Protein AF-A0ABD5AYR9-F1 (afdb_monomer)

pLDDT: mean 89.66, std 6.03, range [75.06, 97.75]

Sequence (84 aa):
VIGNPLGTDFKGSVSQGIVSGLNRHVPVDIDKNDNYDALMKAFQIDAPVNPGNSGGAVVDRDGRLIGIVSLKIDMHNVEGMAFA

Structure (mmCIF, N/CA/C/O backbone):
data_AF-A0ABD5AYR9-F1
#
_entry.id   AF-A0ABD5AYR9-F1
#
loop_
_atom_site.group_PDB
_atom_site.id
_atom_site.type_symbol
_atom_site.label_atom_id
_atom_site.label_alt_id
_atom_site.label_comp_id
_atom_site.label_asym_id
_atom_site.label_entity_id
_atom_site.label_seq_id
_atom_site.pdbx_PDB_ins_code
_atom_site.Cartn_x
_atom_site.Cartn_y
_atom_site.Cartn_z
_atom_site.occupancy
_atom_site.B_iso_or_equiv
_atom_site.auth_seq_id
_atom_site.auth_comp_id
_atom_site.auth_asym_id
_atom_site.auth_atom_id
_atom_site.pdbx_PDB_model_num
ATOM 1 N N . VAL A 1 1 ? -6.244 0.906 5.142 1.00 90.75 1 VAL A N 1
ATOM 2 C CA . VAL A 1 1 ? -4.799 0.638 5.300 1.00 90.75 1 VAL A CA 1
ATOM 3 C C . VAL A 1 1 ? -4.386 1.052 6.694 1.00 90.75 1 VAL A C 1
ATOM 5 O O . VAL A 1 1 ? -4.801 2.117 7.137 1.00 90.75 1 VAL A O 1
ATOM 8 N N . ILE A 1 2 ? -3.611 0.220 7.380 1.00 91.38 2 ILE A N 1
ATOM 9 C CA . ILE A 1 2 ? -3.115 0.483 8.734 1.00 91.38 2 ILE A CA 1
ATOM 10 C C . ILE A 1 2 ? -1.588 0.430 8.700 1.00 91.38 2 ILE A C 1
ATOM 12 O O . ILE A 1 2 ? -1.027 -0.540 8.192 1.00 91.38 2 ILE A O 1
ATOM 16 N N . GLY A 1 3 ? -0.915 1.449 9.235 1.00 89.00 3 GLY A N 1
ATOM 17 C CA . GLY A 1 3 ? 0.547 1.491 9.280 1.00 89.00 3 GLY A CA 1
ATOM 18 C C . GLY A 1 3 ? 1.104 2.663 10.083 1.00 89.00 3 GLY A C 1
ATOM 19 O O . GLY A 1 3 ? 0.369 3.365 10.775 1.00 89.00 3 GLY A O 1
ATOM 20 N N . ASN A 1 4 ? 2.415 2.877 9.971 1.00 87.94 4 ASN A N 1
ATOM 21 C CA . ASN A 1 4 ? 3.150 3.896 10.722 1.00 87.94 4 ASN A CA 1
ATOM 22 C C . ASN A 1 4 ? 3.842 4.861 9.743 1.00 87.94 4 ASN A C 1
ATOM 24 O O . ASN A 1 4 ? 5.065 4.799 9.585 1.00 87.94 4 ASN A O 1
ATOM 28 N N . PRO A 1 5 ? 3.081 5.701 9.013 1.00 81.50 5 PRO A N 1
ATOM 29 C CA . PRO A 1 5 ? 3.670 6.657 8.086 1.00 81.50 5 PRO A CA 1
ATOM 30 C C . PRO A 1 5 ? 4.663 7.563 8.823 1.00 81.50 5 PRO A C 1
ATOM 32 O O . PRO A 1 5 ? 4.413 7.963 9.950 1.00 81.50 5 PRO A O 1
ATOM 35 N N . LEU A 1 6 ? 5.803 7.873 8.210 1.00 80.25 6 LEU A N 1
ATOM 36 C CA . LEU A 1 6 ? 6.835 8.744 8.793 1.00 80.25 6 LEU A CA 1
ATOM 37 C C . LEU A 1 6 ? 7.329 8.316 10.200 1.00 80.25 6 LEU A C 1
ATOM 39 O O . LEU A 1 6 ? 7.877 9.129 10.938 1.00 80.25 6 LEU A O 1
ATOM 43 N N . GLY A 1 7 ? 7.183 7.036 10.572 1.00 81.81 7 GLY A N 1
ATOM 44 C CA . GLY A 1 7 ? 7.770 6.464 11.787 1.00 81.81 7 GLY A CA 1
ATOM 45 C C . GLY A 1 7 ? 6.861 6.491 13.022 1.00 81.81 7 GLY A C 1
ATOM 46 O O . GLY A 1 7 ? 5.650 6.287 12.940 1.00 81.81 7 GLY A O 1
ATOM 47 N N . THR A 1 8 ? 7.465 6.651 14.204 1.00 82.81 8 THR A N 1
ATOM 48 C CA . THR A 1 8 ? 6.779 6.510 15.503 1.00 82.81 8 THR A CA 1
ATOM 49 C C . THR A 1 8 ? 5.762 7.605 15.785 1.00 82.81 8 THR A C 1
ATOM 51 O O . THR A 1 8 ? 4.799 7.350 16.510 1.00 82.81 8 THR A O 1
ATOM 54 N N . ASP A 1 9 ? 5.959 8.788 15.210 1.00 85.38 9 ASP A N 1
ATOM 55 C CA . ASP A 1 9 ? 5.156 9.980 15.497 1.00 85.38 9 ASP A CA 1
ATOM 56 C C . ASP A 1 9 ? 3.734 9.867 14.943 1.00 85.38 9 ASP A C 1
ATOM 58 O O . ASP A 1 9 ? 2.794 10.399 15.529 1.00 85.38 9 ASP A O 1
ATOM 62 N N . PHE A 1 10 ? 3.554 9.088 13.872 1.00 81.88 10 PHE A N 1
ATOM 63 C CA . PHE A 1 10 ? 2.245 8.795 13.286 1.00 81.88 10 PHE A CA 1
ATOM 64 C C . PHE A 1 10 ? 1.927 7.297 13.318 1.00 81.88 10 PHE A C 1
ATOM 66 O O . PHE A 1 10 ? 1.223 6.771 12.449 1.00 81.88 10 PHE A O 1
ATOM 73 N N . LYS A 1 11 ? 2.443 6.579 14.322 1.00 86.75 11 LYS A N 1
ATOM 74 C CA . LYS A 1 11 ? 2.146 5.153 14.496 1.00 86.75 11 LYS A CA 1
ATOM 75 C C . LYS A 1 11 ? 0.640 4.896 14.633 1.00 86.75 11 LYS A C 1
ATOM 77 O O . LYS A 1 11 ? -0.076 5.673 15.259 1.00 86.75 11 LYS A O 1
ATOM 82 N N . GLY A 1 12 ? 0.169 3.771 14.100 1.00 85.75 12 GLY A N 1
ATOM 83 C CA . GLY A 1 12 ? -1.241 3.381 14.166 1.00 85.75 12 GLY A CA 1
ATOM 84 C C . GLY A 1 12 ? -2.162 4.243 13.299 1.00 85.75 12 GLY A C 1
ATOM 85 O O . GLY A 1 12 ? -3.357 4.325 13.574 1.00 85.75 12 GLY A O 1
ATOM 86 N N . SER A 1 13 ? -1.625 4.887 12.261 1.00 91.38 13 SER A N 1
ATOM 87 C CA . SER A 1 13 ? -2.432 5.653 11.315 1.00 91.38 13 SER A CA 1
ATOM 88 C C . SER A 1 13 ? -3.315 4.733 10.483 1.00 91.38 13 SER A C 1
ATOM 90 O O . SER A 1 13 ? -2.876 3.691 9.986 1.00 91.38 13 SER A O 1
ATOM 92 N N . VAL A 1 14 ? -4.554 5.175 10.278 1.00 92.56 14 VAL A N 1
ATOM 93 C CA . VAL A 1 14 ? -5.526 4.515 9.410 1.00 92.56 14 VAL A CA 1
ATOM 94 C C . VAL A 1 14 ? -5.832 5.431 8.233 1.00 92.56 14 VAL A C 1
ATOM 96 O O . VAL A 1 14 ? -6.248 6.571 8.423 1.00 92.56 14 VAL A O 1
ATOM 99 N N . SER A 1 15 ? -5.658 4.925 7.015 1.00 91.62 15 SER A N 1
ATOM 100 C CA . SER A 1 15 ? -6.157 5.568 5.799 1.00 91.62 15 SER A CA 1
ATOM 101 C C . SER A 1 15 ? -7.226 4.698 5.143 1.00 91.62 15 SER A C 1
ATOM 103 O O . SER A 1 15 ? -7.139 3.466 5.156 1.00 91.62 15 SER A O 1
ATOM 105 N N . GLN A 1 16 ? -8.263 5.326 4.590 1.00 94.25 16 GLN A N 1
ATOM 106 C CA . GLN A 1 16 ? -9.335 4.633 3.875 1.00 94.25 16 GLN A CA 1
ATOM 107 C C . GLN A 1 16 ? -9.306 4.977 2.390 1.00 94.25 16 GLN A C 1
ATOM 109 O O . GLN A 1 16 ? -8.792 6.020 1.997 1.00 94.25 16 GLN A O 1
ATOM 114 N N . GLY A 1 17 ? -9.915 4.103 1.602 1.00 94.50 17 GLY A N 1
ATOM 115 C CA . GLY A 1 17 ? -10.105 4.253 0.170 1.00 94.50 17 GLY A CA 1
ATOM 116 C C . GLY A 1 17 ? -10.963 3.106 -0.349 1.00 94.50 17 GLY A C 1
ATOM 117 O O . GLY A 1 17 ? -11.591 2.382 0.432 1.00 94.50 17 GLY A O 1
ATOM 118 N N . ILE A 1 18 ? -10.961 2.923 -1.657 1.00 96.31 18 ILE A N 1
ATOM 119 C CA . ILE A 1 18 ? -11.607 1.815 -2.352 1.00 96.31 18 ILE A CA 1
ATOM 120 C C . ILE A 1 18 ? -10.571 0.956 -3.076 1.00 96.31 18 ILE A C 1
ATOM 122 O O . ILE A 1 18 ? -9.428 1.358 -3.290 1.00 96.31 18 ILE A O 1
ATOM 126 N N . VAL A 1 19 ? -10.989 -0.243 -3.480 1.00 96.81 19 VAL A N 1
ATOM 127 C CA . VAL A 1 19 ? -10.259 -1.012 -4.490 1.00 96.81 19 VAL A CA 1
ATOM 128 C C . VAL A 1 19 ? -10.597 -0.417 -5.853 1.00 96.81 19 VAL A C 1
ATOM 130 O O . VAL A 1 19 ? -11.703 -0.597 -6.360 1.00 96.81 19 VAL A O 1
ATOM 133 N N . SER A 1 20 ? -9.644 0.300 -6.439 1.00 96.62 20 SER A N 1
ATOM 134 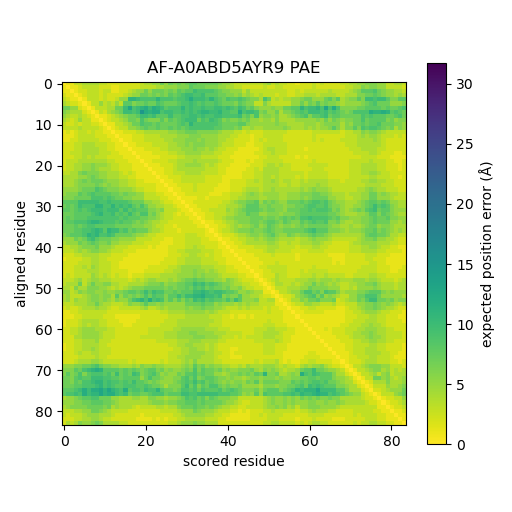C CA . SER A 1 20 ? -9.806 1.008 -7.715 1.00 96.62 20 SER A CA 1
ATOM 135 C C . SER A 1 20 ? -9.604 0.092 -8.925 1.00 96.62 20 SER A C 1
ATOM 137 O O . SER A 1 20 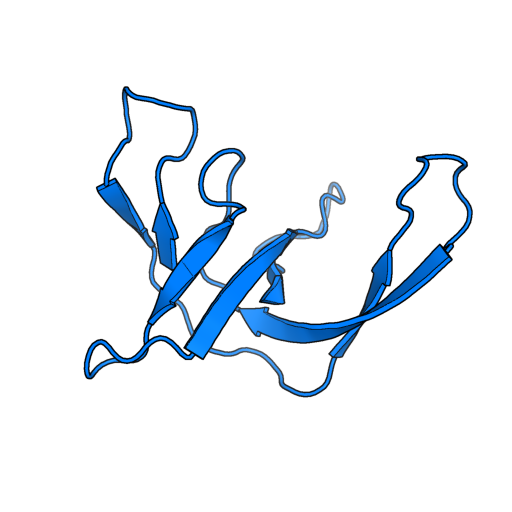? -9.968 0.437 -10.048 1.00 96.62 20 SER A O 1
ATOM 139 N N . GLY A 1 21 ? -9.011 -1.087 -8.730 1.00 96.75 21 GLY A N 1
ATOM 140 C CA . GLY A 1 21 ? -8.834 -2.067 -9.795 1.00 96.75 21 GLY A CA 1
ATOM 141 C C . GLY A 1 21 ? -8.246 -3.382 -9.306 1.00 96.75 21 GLY A C 1
ATOM 142 O O . GLY A 1 21 ? -7.466 -3.415 -8.362 1.00 96.75 21 GLY A O 1
ATOM 143 N N . LEU A 1 22 ? -8.596 -4.472 -9.981 1.00 96.50 22 LEU A N 1
ATOM 144 C CA . LEU A 1 22 ? -8.097 -5.818 -9.689 1.00 96.50 22 LEU A CA 1
ATOM 145 C C . LEU A 1 22 ? -7.125 -6.285 -10.779 1.00 96.50 22 LEU A C 1
ATOM 147 O O . LEU A 1 22 ? -7.120 -5.742 -11.884 1.00 96.50 22 LEU A O 1
ATOM 151 N N . ASN A 1 23 ? -6.348 -7.332 -10.480 1.00 95.44 23 ASN A N 1
ATOM 152 C CA . ASN A 1 23 ? -5.481 -8.036 -11.436 1.00 95.44 23 ASN A CA 1
ATOM 153 C C . ASN A 1 23 ? -4.493 -7.123 -12.185 1.00 95.44 23 ASN 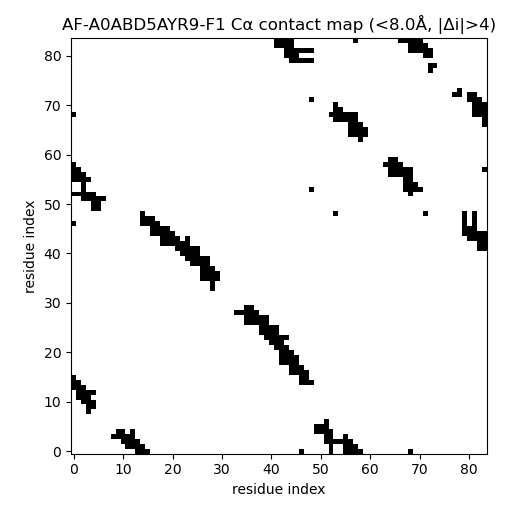A C 1
ATOM 155 O O . ASN A 1 23 ? -4.267 -7.283 -13.387 1.00 95.44 23 ASN A O 1
ATOM 159 N N . ARG A 1 24 ? -3.900 -6.158 -11.481 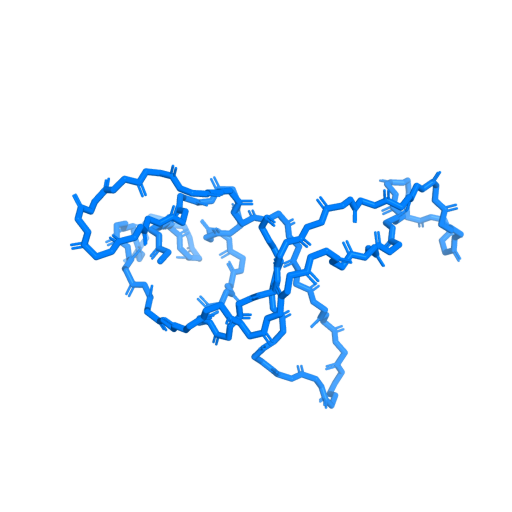1.00 94.81 24 ARG A N 1
ATOM 160 C CA . ARG A 1 24 ? -2.835 -5.322 -12.033 1.00 94.81 24 ARG A CA 1
ATOM 161 C C . ARG A 1 24 ? -1.529 -6.105 -12.044 1.00 94.81 24 ARG A C 1
ATOM 163 O O . ARG A 1 24 ? -1.244 -6.841 -11.106 1.00 94.81 24 ARG A O 1
ATOM 170 N N . HIS A 1 25 ? -0.762 -5.932 -13.114 1.00 92.94 25 HIS A N 1
ATOM 171 C CA . HIS A 1 25 ? 0.607 -6.420 -13.223 1.00 92.94 25 HIS A CA 1
ATOM 172 C C . HIS A 1 25 ? 1.504 -5.194 -13.155 1.00 92.94 25 HIS A C 1
ATOM 174 O O . HIS A 1 25 ? 1.528 -4.394 -14.089 1.00 92.94 25 HIS A O 1
ATOM 180 N N . VAL A 1 26 ? 2.145 -5.004 -12.008 1.00 90.81 26 VAL A N 1
ATOM 181 C CA . VAL A 1 26 ? 2.977 -3.836 -11.736 1.00 90.81 26 VAL A CA 1
ATOM 182 C C . VAL A 1 26 ? 4.429 -4.240 -11.963 1.00 90.81 26 VAL A C 1
ATOM 184 O O . VAL A 1 26 ? 4.893 -5.168 -11.296 1.00 90.81 26 VAL A O 1
ATOM 187 N N . PRO A 1 27 ? 5.137 -3.605 -12.909 1.00 89.88 27 PRO A N 1
ATOM 188 C CA . PRO A 1 27 ? 6.549 -3.873 -13.093 1.00 89.88 27 PRO A CA 1
ATOM 189 C C . PRO A 1 27 ? 7.331 -3.345 -11.888 1.00 89.88 27 PRO A C 1
ATOM 191 O O . PRO A 1 27 ? 7.090 -2.229 -11.423 1.00 89.88 27 PRO A O 1
ATOM 194 N N . VAL A 1 28 ? 8.228 -4.172 -11.361 1.00 88.62 28 VAL A N 1
ATOM 195 C CA . VAL A 1 28 ? 9.077 -3.841 -10.217 1.00 88.62 28 VAL A CA 1
ATOM 196 C C . VAL A 1 28 ? 10.538 -3.984 -10.606 1.00 88.62 28 VAL A C 1
ATOM 198 O O . VAL A 1 28 ? 10.931 -4.964 -11.237 1.00 88.62 28 VAL A O 1
ATOM 201 N N . ASP A 1 29 ? 11.309 -2.976 -10.227 1.00 89.56 29 ASP A N 1
ATOM 202 C CA . ASP A 1 29 ? 12.764 -2.957 -10.285 1.00 89.56 29 ASP A CA 1
ATOM 203 C C . ASP A 1 29 ? 13.260 -3.118 -8.839 1.00 89.56 29 ASP A C 1
ATOM 205 O O . ASP A 1 29 ? 13.015 -2.266 -7.975 1.00 89.56 29 ASP A O 1
ATOM 209 N N . ILE A 1 30 ? 13.820 -4.288 -8.547 1.00 86.06 30 ILE A N 1
ATOM 210 C CA . ILE A 1 30 ? 14.229 -4.717 -7.211 1.00 86.06 30 ILE A CA 1
ATOM 211 C C . ILE A 1 30 ? 15.643 -4.211 -6.921 1.00 86.06 30 ILE A C 1
ATOM 213 O O . ILE A 1 30 ? 15.920 -3.801 -5.788 1.00 86.06 30 ILE A O 1
ATOM 217 N N . ASP A 1 31 ? 16.529 -4.241 -7.918 1.00 90.75 31 ASP A N 1
ATOM 218 C CA . ASP A 1 31 ? 17.938 -3.867 -7.770 1.00 90.75 31 ASP A CA 1
ATOM 219 C C . ASP A 1 31 ? 18.231 -2.386 -8.088 1.00 90.75 31 ASP A C 1
ATOM 221 O O . ASP A 1 31 ? 19.320 -1.896 -7.777 1.00 90.75 31 ASP A O 1
ATOM 225 N N . LYS A 1 32 ? 17.222 -1.653 -8.573 1.00 87.06 32 LYS A N 1
ATOM 226 C CA . LYS A 1 32 ? 17.241 -0.225 -8.918 1.00 87.06 32 LYS A CA 1
ATOM 227 C C . LYS A 1 32 ? 18.200 0.097 -10.061 1.00 87.06 32 LYS A C 1
ATOM 229 O O . LYS A 1 32 ? 18.878 1.127 -10.019 1.00 87.06 32 LYS A O 1
ATOM 234 N N . ASN A 1 33 ? 18.289 -0.789 -11.049 1.00 93.00 33 ASN A N 1
ATOM 235 C CA . ASN A 1 33 ? 19.135 -0.615 -12.229 1.00 93.00 33 ASN A CA 1
ATOM 236 C C . ASN A 1 33 ? 18.410 0.038 -13.432 1.00 93.00 33 ASN A C 1
ATOM 238 O O . ASN A 1 33 ? 18.970 0.065 -14.531 1.00 93.00 33 ASN A O 1
ATOM 242 N N . ASP A 1 34 ? 17.192 0.554 -13.225 1.00 88.69 34 ASP A N 1
ATOM 243 C CA . ASP A 1 34 ? 16.276 1.105 -14.234 1.00 88.69 34 ASP A CA 1
ATOM 244 C C . ASP A 1 34 ? 15.744 0.068 -15.249 1.00 88.69 34 ASP A C 1
ATOM 246 O O . ASP A 1 34 ? 15.161 0.429 -16.276 1.00 88.69 34 ASP A O 1
ATOM 250 N N . ASN A 1 35 ? 15.878 -1.230 -14.962 1.00 91.25 35 ASN A N 1
ATOM 251 C CA . ASN A 1 35 ? 15.246 -2.316 -15.707 1.00 91.25 35 ASN A CA 1
ATOM 252 C C . ASN A 1 35 ? 14.309 -3.114 -14.800 1.00 91.25 35 ASN A C 1
ATOM 254 O O . ASN A 1 35 ? 14.574 -3.357 -13.630 1.00 91.25 35 ASN A O 1
ATOM 258 N N . TYR A 1 36 ? 13.188 -3.556 -15.361 1.00 90.69 36 TYR A N 1
ATOM 259 C CA . TYR A 1 36 ? 12.209 -4.324 -14.602 1.00 90.69 36 TYR A CA 1
ATOM 260 C C . TYR A 1 36 ? 12.635 -5.783 -14.434 1.00 90.69 36 TYR A C 1
ATOM 262 O O . TYR A 1 36 ? 12.834 -6.491 -15.422 1.00 90.69 36 TYR A O 1
ATOM 270 N N . ASP A 1 37 ? 12.664 -6.246 -13.186 1.00 92.25 37 ASP A N 1
ATOM 271 C CA . ASP A 1 37 ? 13.004 -7.626 -12.828 1.00 92.25 37 ASP A CA 1
ATOM 272 C C . ASP A 1 37 ? 11.789 -8.554 -12.860 1.00 92.25 37 ASP A C 1
ATOM 274 O O . ASP A 1 37 ?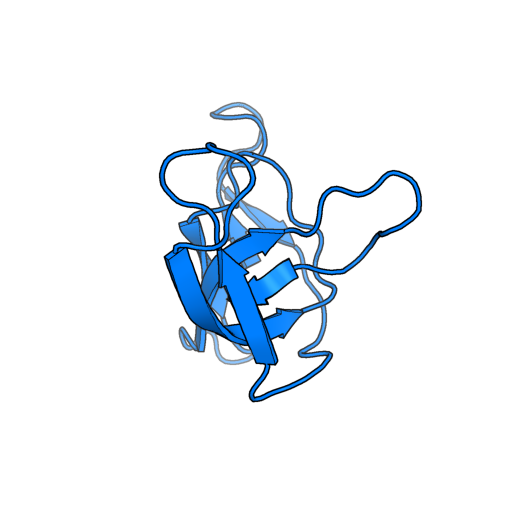 11.885 -9.732 -13.209 1.00 92.25 37 ASP A O 1
ATOM 278 N N . ALA A 1 38 ? 10.625 -8.042 -12.452 1.00 90.94 38 ALA A N 1
ATOM 279 C CA . ALA A 1 38 ? 9.428 -8.856 -12.293 1.00 90.94 38 ALA A CA 1
ATOM 280 C C . ALA A 1 38 ? 8.133 -8.073 -12.531 1.00 90.94 38 ALA A C 1
ATOM 282 O O . ALA A 1 38 ? 8.080 -6.847 -12.457 1.00 90.94 38 ALA A O 1
ATOM 283 N N . LEU A 1 39 ? 7.055 -8.822 -12.775 1.00 91.88 39 LEU A N 1
ATOM 284 C CA . LEU A 1 39 ? 5.685 -8.317 -12.787 1.00 91.88 39 LEU A CA 1
ATOM 285 C C . LEU A 1 39 ? 4.965 -8.819 -11.538 1.00 91.88 39 LEU A C 1
ATOM 287 O O . LEU A 1 39 ? 4.624 -9.998 -11.430 1.00 91.88 39 LEU A O 1
ATOM 291 N N . MET A 1 40 ? 4.710 -7.917 -10.596 1.00 90.62 40 MET A N 1
ATOM 292 C CA . MET A 1 40 ? 3.958 -8.229 -9.390 1.00 90.62 40 MET A CA 1
ATOM 293 C C . MET A 1 40 ? 2.458 -8.188 -9.685 1.00 90.62 40 MET A C 1
ATOM 295 O O . MET A 1 40 ? 1.939 -7.185 -10.180 1.00 90.62 40 MET A O 1
ATOM 299 N N . LYS A 1 41 ? 1.744 -9.271 -9.361 1.00 94.06 41 LYS A N 1
ATOM 300 C CA . LYS A 1 41 ? 0.279 -9.284 -9.395 1.00 94.06 41 LYS A CA 1
ATOM 301 C C . LYS A 1 41 ? -0.259 -8.609 -8.136 1.00 94.06 41 LYS A C 1
ATOM 303 O O . LYS A 1 41 ? 0.055 -9.048 -7.036 1.00 94.06 41 LYS A O 1
ATOM 308 N N . ALA A 1 42 ? -1.084 -7.586 -8.313 1.00 95.38 42 ALA A N 1
ATOM 309 C CA . ALA A 1 42 ? -1.615 -6.775 -7.224 1.00 95.38 42 ALA A CA 1
ATOM 310 C C . ALA A 1 42 ? -3.039 -6.283 -7.521 1.00 95.38 42 ALA A C 1
ATOM 312 O O . ALA A 1 42 ? -3.529 -6.349 -8.658 1.00 95.38 42 ALA A O 1
ATOM 313 N N . PHE A 1 43 ? -3.706 -5.746 -6.505 1.00 96.25 43 PHE A N 1
ATOM 314 C CA . PHE A 1 43 ? -4.868 -4.880 -6.681 1.00 96.25 43 PHE A CA 1
ATOM 315 C C . PHE A 1 43 ? -4.495 -3.428 -6.379 1.00 96.25 43 PHE A C 1
ATOM 317 O O . PHE A 1 43 ? -3.593 -3.142 -5.598 1.00 96.25 43 PHE A O 1
ATOM 324 N N . GLN A 1 44 ? -5.175 -2.501 -7.045 1.00 96.06 44 GLN A N 1
ATOM 325 C CA . GLN A 1 44 ? -4.978 -1.068 -6.881 1.00 96.06 44 GLN A CA 1
ATOM 326 C C . GLN A 1 44 ? -5.939 -0.527 -5.823 1.00 96.06 44 GLN A C 1
ATOM 328 O O . GLN A 1 44 ? -7.123 -0.871 -5.825 1.00 96.06 44 GLN A O 1
ATOM 333 N N . ILE A 1 45 ? -5.443 0.384 -4.992 1.00 95.38 45 ILE A N 1
ATOM 334 C CA . ILE A 1 45 ? -6.227 1.191 -4.059 1.00 95.38 45 ILE A CA 1
ATOM 335 C C . ILE A 1 45 ? -5.919 2.677 -4.250 1.00 95.38 45 ILE A C 1
ATOM 337 O O . ILE A 1 45 ? -4.823 3.037 -4.684 1.00 95.38 45 ILE A O 1
ATOM 341 N N . ASP A 1 46 ? -6.873 3.530 -3.886 1.00 94.25 46 ASP A N 1
ATOM 342 C CA . ASP A 1 46 ? -6.701 4.990 -3.837 1.00 94.25 46 ASP A CA 1
ATOM 343 C C . ASP A 1 46 ? -6.467 5.534 -2.420 1.00 94.25 46 ASP A C 1
ATOM 345 O O . ASP A 1 46 ? -6.296 6.739 -2.228 1.00 94.25 46 ASP A O 1
ATOM 349 N N . ALA A 1 47 ? -6.426 4.647 -1.420 1.00 92.25 47 ALA A N 1
ATOM 350 C CA . ALA A 1 47 ? -6.139 5.032 -0.049 1.00 92.25 47 ALA A CA 1
ATOM 351 C C . ALA A 1 47 ? -4.764 5.725 0.034 1.00 92.25 47 ALA A C 1
ATOM 353 O O . ALA A 1 47 ? -3.801 5.231 -0.559 1.00 92.25 47 ALA A O 1
ATOM 354 N N . PRO A 1 48 ? -4.629 6.816 0.810 1.00 89.69 48 PRO A N 1
ATOM 355 C CA . PRO A 1 48 ? -3.343 7.472 1.013 1.00 89.69 48 PRO A CA 1
ATOM 356 C C . PRO A 1 48 ? -2.254 6.505 1.508 1.00 89.69 48 PRO A C 1
ATOM 358 O O . PRO A 1 48 ? -2.378 5.898 2.581 1.00 89.69 48 PRO A O 1
ATOM 361 N N . VAL A 1 49 ? -1.175 6.393 0.727 1.00 85.50 49 VAL A N 1
ATOM 362 C CA . VAL A 1 49 ? 0.022 5.590 1.015 1.00 85.50 49 VAL A CA 1
ATOM 363 C C . VAL A 1 49 ? 1.250 6.494 1.022 1.00 85.50 49 VAL A C 1
ATOM 365 O O . VAL A 1 49 ? 1.510 7.223 0.067 1.00 85.50 49 VAL A O 1
ATOM 368 N N . ASN A 1 50 ? 1.994 6.435 2.121 1.00 82.06 50 ASN A N 1
ATOM 369 C CA . ASN A 1 50 ? 3.175 7.235 2.414 1.00 82.06 50 ASN A CA 1
ATOM 370 C C . ASN A 1 50 ? 4.279 6.320 2.970 1.00 82.06 50 ASN A C 1
ATOM 372 O O . ASN A 1 50 ? 3.969 5.280 3.559 1.00 82.06 50 ASN A O 1
ATOM 376 N N . PRO A 1 51 ? 5.565 6.695 2.859 1.00 78.88 51 PRO A N 1
ATOM 377 C CA . PRO A 1 51 ? 6.647 5.938 3.482 1.00 78.88 51 PRO A CA 1
ATOM 378 C C . PRO A 1 51 ? 6.328 5.598 4.947 1.00 78.88 51 PRO A C 1
ATOM 380 O O . PRO A 1 51 ? 6.001 6.486 5.732 1.00 78.88 51 PRO A O 1
ATOM 383 N N . GLY A 1 52 ? 6.374 4.309 5.298 1.00 76.06 52 GLY A N 1
ATOM 384 C CA . GLY A 1 52 ? 6.047 3.792 6.635 1.00 76.06 52 GLY A CA 1
ATOM 385 C C . GLY A 1 52 ? 4.660 3.148 6.787 1.00 76.06 52 GLY A C 1
ATOM 386 O O . GLY A 1 52 ? 4.463 2.358 7.710 1.00 76.06 52 GLY A O 1
ATOM 387 N N . ASN A 1 53 ? 3.707 3.405 5.880 1.00 81.75 53 ASN A N 1
ATOM 388 C CA . ASN A 1 53 ? 2.527 2.535 5.744 1.00 81.75 53 ASN A CA 1
ATOM 389 C C . ASN A 1 53 ? 2.643 1.527 4.585 1.00 81.75 53 ASN A C 1
ATOM 391 O O . ASN A 1 53 ? 1.837 0.599 4.523 1.00 81.75 53 ASN A O 1
ATOM 395 N N . SER A 1 54 ? 3.683 1.632 3.746 1.00 78.00 54 SER A N 1
ATOM 396 C CA . SER A 1 54 ? 4.199 0.503 2.958 1.00 78.00 54 SER A CA 1
ATOM 397 C C . SER A 1 54 ? 4.611 -0.640 3.897 1.00 78.00 54 SER A C 1
ATOM 399 O O . SER A 1 54 ? 5.321 -0.416 4.875 1.00 78.00 54 SER A O 1
ATOM 401 N N . GLY A 1 55 ? 4.129 -1.850 3.627 1.00 84.56 55 GLY A N 1
ATOM 402 C CA . GLY A 1 55 ? 4.166 -3.021 4.510 1.00 84.56 55 GLY A CA 1
ATOM 403 C C . GLY A 1 55 ? 2.956 -3.134 5.448 1.00 84.56 55 GLY A C 1
ATOM 404 O O . GLY A 1 55 ? 2.818 -4.125 6.162 1.00 84.56 55 GLY A O 1
ATOM 405 N N . GLY A 1 56 ? 2.071 -2.134 5.456 1.00 90.31 56 GLY A N 1
ATOM 406 C CA . GLY A 1 56 ? 0.875 -2.084 6.288 1.00 90.31 56 GLY A CA 1
ATOM 407 C C . GLY A 1 56 ? -0.284 -2.933 5.763 1.00 90.31 56 GLY A C 1
ATOM 408 O O . GLY A 1 56 ? -0.416 -3.185 4.563 1.00 90.31 56 GLY A O 1
ATOM 409 N N . ALA A 1 57 ? -1.164 -3.344 6.676 1.00 94.38 57 ALA A N 1
ATOM 410 C CA . ALA A 1 57 ? -2.321 -4.175 6.364 1.00 94.38 57 ALA A CA 1
ATOM 411 C C . ALA A 1 57 ? -3.400 -3.395 5.597 1.00 94.38 57 ALA A C 1
ATOM 413 O O . ALA A 1 57 ? -3.799 -2.291 5.990 1.00 94.38 57 ALA A O 1
AT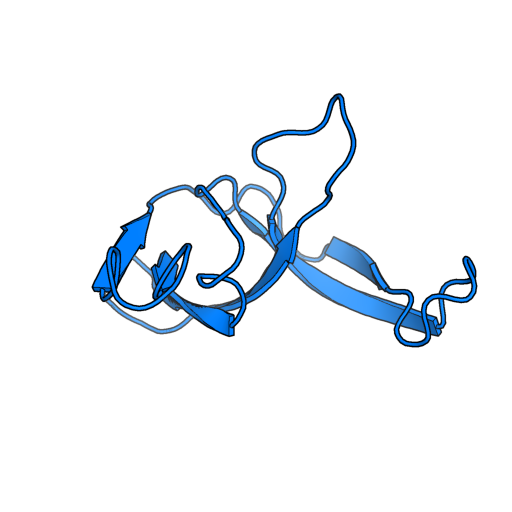OM 414 N N . VAL A 1 58 ? -3.941 -4.004 4.541 1.00 96.12 58 VAL A N 1
ATOM 415 C CA . VAL A 1 58 ? -5.200 -3.592 3.911 1.00 96.12 58 VAL A CA 1
ATOM 416 C C . VAL A 1 58 ? -6.301 -4.499 4.437 1.00 96.12 58 VAL A C 1
ATOM 418 O O . VAL A 1 58 ? -6.233 -5.714 4.265 1.00 96.12 58 VAL A O 1
ATOM 421 N N . VAL A 1 59 ? -7.309 -3.913 5.078 1.00 96.81 59 VAL A N 1
ATOM 422 C CA . VAL A 1 59 ? -8.441 -4.655 5.640 1.00 96.81 59 VAL A CA 1
ATOM 423 C C . VAL A 1 59 ? -9.750 -4.221 4.991 1.00 96.81 59 VAL A C 1
ATOM 425 O O . VAL A 1 59 ? -9.890 -3.053 4.616 1.00 96.81 59 VAL A O 1
ATOM 428 N N . ASP A 1 60 ? -10.688 -5.156 4.840 1.00 96.50 60 ASP A N 1
ATOM 429 C CA . ASP A 1 60 ? -12.055 -4.856 4.413 1.00 96.50 60 ASP A CA 1
ATOM 430 C C . ASP A 1 60 ? -12.885 -4.227 5.554 1.00 96.50 60 ASP A C 1
ATOM 432 O O . ASP A 1 60 ? -12.402 -4.007 6.668 1.00 96.50 60 ASP A O 1
ATOM 436 N N . ARG A 1 61 ? -14.156 -3.912 5.274 1.00 95.62 61 ARG A N 1
ATOM 437 C CA . ARG A 1 61 ? -15.073 -3.289 6.248 1.00 95.62 61 ARG A CA 1
ATOM 438 C C . ARG A 1 61 ? -15.401 -4.178 7.450 1.00 95.62 61 ARG A C 1
ATOM 440 O O . ARG A 1 61 ? -15.812 -3.649 8.477 1.00 95.62 61 ARG A O 1
ATOM 447 N N . ASP A 1 62 ? -15.192 -5.483 7.327 1.00 97.56 62 ASP A N 1
ATOM 448 C CA . ASP A 1 62 ? -15.395 -6.458 8.396 1.00 97.56 62 ASP A CA 1
ATOM 449 C C . ASP A 1 62 ? -14.086 -6.739 9.162 1.00 97.56 62 ASP A C 1
ATOM 451 O O . ASP A 1 62 ? -14.040 -7.614 10.027 1.00 97.56 62 ASP A O 1
ATOM 455 N N . GLY A 1 63 ? -13.007 -6.012 8.847 1.00 95.38 63 GLY A N 1
ATOM 456 C CA . GLY A 1 63 ? -11.700 -6.157 9.480 1.00 95.38 63 GLY A CA 1
ATOM 457 C C . GLY A 1 63 ? -10.887 -7.349 8.975 1.00 95.38 63 GLY A C 1
ATOM 458 O O . GLY A 1 63 ? -9.892 -7.710 9.606 1.00 95.38 63 GLY A O 1
ATOM 459 N N . ARG A 1 64 ? -11.265 -7.974 7.853 1.00 97.75 64 ARG A N 1
ATOM 460 C CA . ARG A 1 64 ? -10.497 -9.089 7.279 1.00 97.75 64 ARG A CA 1
ATOM 461 C C . ARG A 1 64 ? -9.312 -8.561 6.489 1.00 97.75 64 ARG A C 1
ATOM 463 O O . ARG A 1 64 ? -9.460 -7.637 5.695 1.00 97.75 64 ARG A O 1
ATOM 470 N N . LEU A 1 65 ? -8.144 -9.175 6.672 1.00 96.69 65 LEU A N 1
ATOM 471 C CA . LEU A 1 65 ? -6.950 -8.874 5.884 1.00 96.69 65 LEU A CA 1
ATOM 472 C C . LEU A 1 65 ? -7.161 -9.298 4.425 1.00 96.69 65 LEU A C 1
ATOM 474 O O . LEU A 1 65 ? -7.401 -10.473 4.157 1.00 96.69 65 LEU A O 1
ATOM 478 N N . ILE A 1 66 ? -7.038 -8.348 3.499 1.00 96.50 66 ILE A N 1
ATOM 479 C CA . ILE A 1 66 ? -7.202 -8.577 2.054 1.00 96.50 66 ILE A CA 1
ATOM 480 C C . ILE A 1 66 ? -5.928 -8.310 1.243 1.00 96.50 66 ILE A C 1
ATOM 482 O O . ILE A 1 66 ? -5.882 -8.652 0.068 1.00 96.50 66 ILE A O 1
ATOM 486 N N . GLY A 1 67 ? -4.893 -7.724 1.849 1.00 94.88 67 GLY A N 1
ATOM 487 C CA . GLY A 1 67 ? -3.608 -7.489 1.192 1.00 94.88 67 GLY A CA 1
ATOM 488 C C . GLY A 1 67 ? -2.609 -6.754 2.079 1.00 94.88 67 GLY A C 1
ATOM 489 O O . GLY A 1 67 ? -2.937 -6.341 3.196 1.00 94.88 67 GLY A O 1
ATOM 490 N N . ILE A 1 68 ? -1.395 -6.576 1.562 1.00 94.38 68 ILE A N 1
ATOM 491 C CA . ILE A 1 68 ? -0.310 -5.832 2.210 1.00 94.38 68 ILE A CA 1
ATOM 492 C C . ILE A 1 68 ? 0.152 -4.760 1.234 1.00 94.38 68 ILE A C 1
ATOM 494 O O . ILE A 1 68 ? 0.573 -5.082 0.129 1.00 94.38 68 ILE A O 1
ATOM 498 N N . VAL A 1 69 ? 0.093 -3.489 1.633 1.00 92.12 69 VAL A N 1
ATOM 499 C CA . VAL A 1 69 ? 0.538 -2.393 0.762 1.00 92.12 69 VAL A CA 1
ATOM 500 C C . VAL A 1 69 ? 2.011 -2.586 0.439 1.00 92.12 69 VAL A C 1
ATOM 502 O O . VAL A 1 69 ? 2.838 -2.563 1.343 1.00 92.12 69 VAL A O 1
ATOM 505 N N . SER A 1 70 ? 2.351 -2.754 -0.834 1.00 86.50 70 SER A N 1
ATOM 506 C CA . SER A 1 70 ? 3.723 -3.065 -1.243 1.00 86.50 70 SER A CA 1
ATOM 507 C C . SER A 1 70 ? 4.330 -1.982 -2.123 1.00 86.50 70 SER A C 1
ATOM 509 O O . SER A 1 70 ? 5.538 -1.769 -2.069 1.00 86.50 70 SER A O 1
ATOM 511 N N . LEU A 1 71 ? 3.518 -1.300 -2.937 1.00 83.12 71 LEU A N 1
ATOM 512 C CA . LEU A 1 71 ? 4.014 -0.391 -3.969 1.00 83.12 71 LEU A CA 1
ATOM 513 C C . LEU A 1 71 ? 3.171 0.886 -4.035 1.00 83.12 71 LEU A C 1
ATOM 515 O O . LEU A 1 71 ? 1.958 0.870 -3.820 1.00 83.12 71 LEU A O 1
ATOM 519 N N . LYS A 1 72 ? 3.819 1.987 -4.408 1.00 80.88 72 LYS A N 1
ATOM 520 C CA . LYS A 1 72 ? 3.197 3.249 -4.818 1.00 80.88 72 LYS A CA 1
ATOM 521 C C . LYS A 1 72 ? 3.879 3.692 -6.108 1.00 80.88 72 LYS A C 1
ATOM 523 O O . LYS A 1 72 ? 5.099 3.590 -6.206 1.00 80.88 72 LYS A O 1
ATOM 528 N N . ILE A 1 73 ? 3.111 4.193 -7.074 1.00 77.62 73 ILE A N 1
ATOM 529 C CA . ILE A 1 73 ? 3.708 4.901 -8.213 1.00 77.62 73 ILE A CA 1
ATOM 530 C C . ILE A 1 73 ? 4.034 6.318 -7.750 1.00 77.62 73 ILE A C 1
ATOM 532 O O . ILE A 1 73 ? 3.133 7.087 -7.419 1.00 77.62 73 ILE A O 1
ATOM 536 N N . ASP A 1 74 ? 5.323 6.639 -7.707 1.00 75.06 74 ASP A N 1
ATOM 537 C CA . ASP A 1 74 ? 5.835 7.941 -7.282 1.00 75.06 74 ASP A CA 1
ATOM 538 C C . ASP A 1 74 ? 6.317 8.735 -8.503 1.00 75.06 74 ASP A C 1
ATOM 540 O O . ASP A 1 74 ? 7.506 8.860 -8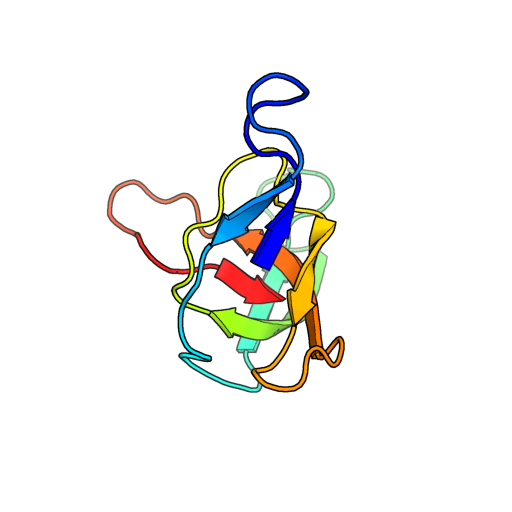.781 1.00 75.06 74 ASP A O 1
ATOM 544 N N . MET A 1 75 ? 5.360 9.206 -9.306 1.00 78.94 75 MET A N 1
ATOM 545 C CA . MET A 1 75 ? 5.617 10.093 -10.444 1.00 78.94 75 MET A CA 1
ATOM 546 C C . MET A 1 75 ? 4.993 11.455 -10.149 1.00 78.94 75 MET A C 1
ATOM 548 O O . MET A 1 75 ? 3.903 11.516 -9.593 1.00 78.94 75 MET A O 1
ATOM 552 N N . HIS A 1 76 ? 5.636 12.543 -10.584 1.00 76.06 76 HIS A N 1
ATOM 553 C CA . HIS A 1 76 ? 5.225 13.923 -10.262 1.00 76.06 76 HIS A CA 1
ATOM 554 C C . HIS A 1 76 ? 3.756 14.264 -10.584 1.00 76.06 76 HIS A C 1
ATOM 556 O O . HIS A 1 76 ? 3.204 15.173 -9.979 1.00 76.06 76 HIS A O 1
ATOM 562 N N . ASN A 1 77 ? 3.123 13.540 -11.511 1.00 83.62 77 ASN A N 1
ATOM 563 C CA . ASN A 1 77 ? 1.744 13.781 -11.949 1.00 83.62 77 ASN A CA 1
ATOM 564 C C . ASN A 1 77 ? 0.795 12.623 -11.595 1.00 83.62 77 ASN A C 1
ATOM 566 O O . ASN A 1 77 ? -0.269 12.487 -12.197 1.00 83.62 77 ASN A O 1
ATOM 570 N N . VAL A 1 78 ? 1.207 11.742 -10.684 1.00 82.31 78 VAL A N 1
ATOM 571 C CA . VAL A 1 78 ? 0.442 10.566 -10.276 1.00 82.31 78 VAL A CA 1
ATOM 572 C C . VAL A 1 78 ? 0.169 10.632 -8.783 1.00 82.31 78 VAL A C 1
ATOM 574 O O . VAL A 1 78 ? 1.081 10.594 -7.963 1.00 82.31 78 VAL A O 1
ATOM 577 N N . GLU A 1 79 ? -1.112 10.642 -8.434 1.00 85.44 79 GLU A N 1
ATOM 578 C CA . GLU A 1 79 ? -1.592 10.568 -7.058 1.00 85.44 79 GLU A CA 1
ATOM 579 C C . GLU A 1 79 ? -2.651 9.468 -6.931 1.00 85.44 79 GLU A C 1
ATOM 581 O O . GLU A 1 79 ? -3.246 9.038 -7.921 1.00 85.44 79 GLU A O 1
ATOM 586 N N . GLY A 1 80 ? -2.873 8.975 -5.710 1.00 87.19 80 GLY A N 1
ATOM 587 C CA . GLY A 1 80 ? -3.923 7.983 -5.443 1.00 87.19 80 GLY A CA 1
ATOM 588 C C . GLY A 1 80 ? -3.724 6.633 -6.147 1.00 87.19 80 GLY A C 1
ATOM 589 O O . GLY A 1 80 ? -4.692 5.913 -6.380 1.00 87.19 80 GLY A O 1
ATOM 590 N N . MET A 1 81 ? -2.488 6.279 -6.515 1.00 91.44 81 MET A N 1
ATOM 591 C CA . MET A 1 81 ? -2.160 4.972 -7.092 1.00 91.44 81 MET A CA 1
ATOM 592 C C . MET A 1 81 ? -1.198 4.199 -6.192 1.00 91.44 81 MET A C 1
ATOM 594 O O . MET A 1 81 ? 0.024 4.358 -6.267 1.00 91.44 81 MET A O 1
ATOM 598 N N . ALA A 1 82 ? -1.771 3.333 -5.360 1.00 92.38 82 ALA A N 1
ATOM 599 C CA . ALA A 1 82 ? -1.037 2.373 -4.549 1.00 92.38 82 ALA A CA 1
ATOM 600 C C . ALA A 1 82 ? -1.516 0.943 -4.815 1.00 92.38 82 ALA A C 1
ATOM 602 O O . ALA A 1 82 ? -2.618 0.728 -5.325 1.00 92.38 82 ALA A O 1
ATOM 603 N N . PHE A 1 83 ? -0.672 -0.031 -4.479 1.00 94.00 83 PHE A N 1
ATOM 604 C CA . PHE A 1 83 ? -0.894 -1.436 -4.802 1.00 94.00 83 PHE A CA 1
ATOM 605 C C . PHE A 1 83 ? -0.601 -2.342 -3.610 1.00 94.00 83 PHE A C 1
ATOM 607 O O . PHE A 1 83 ? 0.342 -2.102 -2.845 1.00 94.00 83 PHE A O 1
ATOM 614 N N . ALA A 1 84 ? -1.421 -3.383 -3.487 1.00 94.06 84 ALA A N 1
ATOM 615 C CA . ALA A 1 84 ? -1.373 -4.391 -2.437 1.00 94.06 84 ALA A CA 1
ATOM 616 C C . ALA A 1 84 ? -1.653 -5.802 -2.974 1.00 94.06 84 ALA A C 1
ATOM 618 O O . ALA A 1 84 ? -2.184 -5.919 -4.108 1.00 94.06 84 ALA A O 1
#

Secondary structure (DSSP, 8-state):
-EE-TTTGGGTTEE----EEEEEEEEEE-SS-SSS--EEEEEEEE-S---TTTTTPEEE-TTS-EEEE--EE---TT--S-EE-

Mean predicted aligned error: 4.2 Å

Solvent-accessib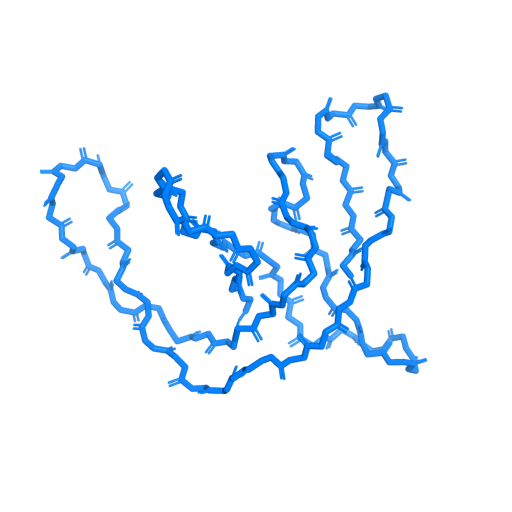le surface area (backbone atoms only — not comparable to full-atom values): 4854 Å² total; per-residue (Å²): 63,40,24,22,36,80,42,80,89,39,52,80,37,75,34,70,67,52,80,76,42,72,83,40,73,44,76,37,53,86,86,71,76,90,53,73,75,45,70,46,81,27,32,32,27,42,29,76,78,48,71,45,26,55,73,14,48,28,52,50,98,86,68,47,81,76,41,45,28,71,48,66,62,90,45,102,91,52,76,60,50,27,32,48

Nearest PDB structures (foldseek):
  2r3u-assembly1_A  TM=8.162E-01  e=5.968E-04  Escherichia coli
  2qf0-assembly2_D  TM=9.356E-01  e=2.719E-03  Escherichia coli K-12
  3lh3-assembly3_G  TM=8.511E-01  e=1.747E-03  Escherichia coli K-12
  5ilb-assembly1_A  TM=8.123E-01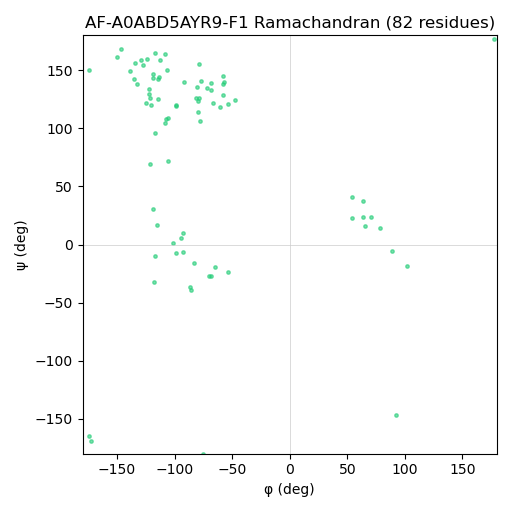  e=1.274E-03  Arabidopsis thaliana
  3k6z-assembly1_A  TM=6.864E-01  e=6.818E-02  Mycobacterium tuberculosis

Foldseek 3Di:
DFWQAPPDVRHGDDWDWDQPFAQAFDFDDPPPPPDGDGTDGWTWTLTDDHPTQQQPFDADPVRHTDDGWHDDPDDPPDHSTTTD

InterPro domains:
  IPR009003 Peptidase S1, PA clan [SSF50494] (1-82)
  IPR051201 Chloroplastic and Bacterial Serine Proteases [PTHR43343] (2-83)

Radius of gyration: 13.0 Å; Cα contacts (8 Å, |Δi|>4): 176; chains: 1; bounding box: 34×23×31 Å

Organism: Staphylococcus chromogenes (NCBI:txid46126)